Protein AF-A0A2R5F2Y5-F1 (afdb_monomer_lite)

Sequence (109 aa):
MQIQVGETWGKRQSTGSVTVYLVLKSDRRGKVTLQNLKMPTSIIETKGDKLESDGYFRVSDTPYVNLSSKRSVRTPIDKIARCPRTIDIFEGRADSEFPSIPQIQPELF

Structure (mmCIF, N/CA/C/O backbone):
data_AF-A0A2R5F2Y5-F1
#
_entry.id   AF-A0A2R5F2Y5-F1
#
loop_
_atom_site.group_PDB
_atom_site.id
_atom_site.type_symbol
_atom_site.label_atom_id
_atom_site.label_alt_id
_atom_site.label_comp_id
_atom_site.label_asym_id
_atom_site.label_entity_id
_atom_site.label_seq_id
_atom_site.pdbx_PDB_ins_code
_atom_site.Cartn_x
_atom_site.Cartn_y
_atom_site.Cartn_z
_atom_site.occupancy
_atom_site.B_iso_or_equiv
_atom_site.auth_seq_id
_atom_site.auth_comp_id
_atom_site.auth_asym_id
_atom_site.auth_atom_id
_atom_site.pdbx_PDB_model_num
ATOM 1 N N . MET A 1 1 ? -15.447 -3.959 2.195 1.00 65.00 1 MET A N 1
ATOM 2 C CA . MET A 1 1 ? -14.178 -4.580 1.738 1.00 65.00 1 MET A CA 1
ATOM 3 C C . MET A 1 1 ? -13.231 -4.658 2.936 1.00 65.00 1 MET A C 1
ATOM 5 O O . MET A 1 1 ? -13.212 -3.700 3.698 1.00 65.00 1 MET A O 1
ATOM 9 N N . GLN A 1 2 ? -12.508 -5.759 3.176 1.00 79.31 2 GLN A N 1
ATOM 10 C CA . GLN A 1 2 ? -11.602 -5.854 4.334 1.00 79.31 2 GLN A CA 1
ATOM 11 C C . GLN A 1 2 ? -10.158 -5.612 3.888 1.00 79.31 2 GLN A C 1
ATOM 13 O O . GLN A 1 2 ? -9.548 -6.496 3.306 1.00 79.31 2 GLN A O 1
ATOM 18 N N . ILE A 1 3 ? -9.651 -4.407 4.151 1.00 87.06 3 ILE A N 1
ATOM 19 C CA . ILE A 1 3 ? -8.297 -3.971 3.781 1.00 87.06 3 ILE A CA 1
ATOM 20 C C . ILE A 1 3 ? -7.331 -4.327 4.903 1.00 87.06 3 ILE A C 1
ATOM 22 O O . ILE A 1 3 ? -7.592 -4.015 6.069 1.00 87.06 3 ILE A O 1
ATOM 26 N N . GLN A 1 4 ? -6.220 -4.954 4.546 1.00 86.50 4 GLN A N 1
ATOM 27 C CA . GLN A 1 4 ? -5.170 -5.383 5.456 1.00 86.50 4 GLN A CA 1
ATOM 28 C C . GLN A 1 4 ? -3.965 -4.438 5.430 1.00 86.50 4 GLN A C 1
ATOM 30 O O . GLN A 1 4 ? -3.631 -3.809 4.425 1.00 86.50 4 GLN A O 1
ATOM 35 N N . VAL A 1 5 ? -3.281 -4.347 6.571 1.00 88.12 5 VAL A N 1
ATOM 36 C CA . VAL A 1 5 ? -1.994 -3.650 6.666 1.00 88.12 5 VAL A CA 1
ATOM 37 C C . VAL A 1 5 ? -0.964 -4.376 5.804 1.00 88.12 5 VAL A C 1
ATOM 39 O O . VAL A 1 5 ? -0.836 -5.596 5.885 1.00 88.12 5 VAL A O 1
ATOM 42 N N . GLY A 1 6 ? -0.207 -3.619 5.012 1.00 85.62 6 GLY A N 1
ATOM 43 C CA . GLY A 1 6 ? 0.787 -4.151 4.081 1.00 85.62 6 GLY A CA 1
ATOM 44 C C . GLY A 1 6 ? 0.291 -4.323 2.644 1.00 85.62 6 GLY A C 1
ATOM 45 O O . GLY A 1 6 ? 1.119 -4.554 1.769 1.00 85.62 6 GLY A O 1
ATOM 46 N N . GLU A 1 7 ? -1.009 -4.159 2.377 1.00 89.88 7 GLU A N 1
ATOM 47 C CA . GLU A 1 7 ? -1.532 -4.107 1.007 1.00 89.88 7 GLU A CA 1
ATOM 48 C C . GLU A 1 7 ? -1.008 -2.883 0.247 1.00 89.88 7 GLU A C 1
ATOM 50 O O . GLU A 1 7 ? -0.750 -1.822 0.830 1.00 89.88 7 GLU A O 1
ATOM 55 N N . THR A 1 8 ? -0.916 -3.006 -1.079 1.00 91.81 8 THR A N 1
ATOM 56 C CA . THR A 1 8 ? -0.538 -1.889 -1.954 1.00 91.81 8 THR A CA 1
ATOM 57 C C . THR A 1 8 ? -1.679 -1.489 -2.875 1.00 91.81 8 THR A C 1
ATOM 59 O O . THR A 1 8 ? -2.333 -2.319 -3.509 1.00 91.81 8 THR A O 1
ATOM 62 N N . TRP A 1 9 ? -1.904 -0.183 -2.953 1.00 93.38 9 TRP A N 1
ATOM 63 C CA . TRP A 1 9 ? -2.990 0.444 -3.692 1.00 93.38 9 TRP A CA 1
ATOM 64 C C . TRP A 1 9 ? -2.426 1.465 -4.674 1.00 93.38 9 TRP A C 1
ATOM 66 O O . TRP A 1 9 ? -1.521 2.223 -4.348 1.00 93.38 9 TRP A O 1
ATOM 76 N N . GLY A 1 10 ? -2.948 1.492 -5.892 1.00 93.56 10 GLY A N 1
ATOM 77 C CA . GLY A 1 10 ? -2.531 2.397 -6.954 1.00 93.56 10 GLY A CA 1
ATOM 78 C C . GLY A 1 10 ? -3.595 3.449 -7.225 1.00 93.56 10 GLY A C 1
ATOM 79 O O . GLY A 1 10 ? -4.784 3.156 -7.164 1.00 93.56 10 GLY A O 1
ATOM 80 N N . LYS A 1 11 ? -3.178 4.668 -7.570 1.00 94.25 11 LYS A N 1
ATOM 81 C CA . LYS A 1 11 ? -4.051 5.690 -8.160 1.00 94.25 11 LYS A CA 1
ATOM 82 C C . LYS A 1 11 ? -3.444 6.186 -9.460 1.00 94.25 11 LYS A C 1
ATOM 84 O O . LYS A 1 11 ? -2.277 6.590 -9.493 1.00 94.25 11 LYS A O 1
ATOM 89 N N . ARG A 1 12 ? -4.228 6.147 -10.538 1.00 92.69 12 ARG A N 1
ATOM 90 C CA . ARG A 1 12 ? -3.813 6.692 -11.834 1.00 92.69 12 ARG A CA 1
ATOM 91 C C . ARG A 1 12 ? -3.885 8.217 -11.772 1.00 92.69 12 ARG A C 1
ATOM 93 O O . ARG A 1 12 ? -4.921 8.775 -11.426 1.00 92.69 12 ARG A O 1
ATOM 100 N N . GLN A 1 13 ? -2.777 8.874 -12.085 1.00 90.12 13 GLN A N 1
ATOM 101 C CA . GLN A 1 13 ? -2.703 10.326 -12.207 1.00 90.12 13 GLN A CA 1
ATOM 102 C C . GLN A 1 13 ? -3.153 10.759 -13.604 1.00 90.12 13 GLN A C 1
ATOM 104 O O . GLN A 1 13 ? -3.063 9.991 -14.565 1.00 90.12 13 GLN A O 1
ATOM 109 N N . SER A 1 14 ? -3.571 12.018 -13.739 1.00 86.00 14 SER A N 1
ATOM 110 C CA . SER A 1 14 ? -3.924 12.623 -15.034 1.00 86.00 14 SER A CA 1
ATOM 111 C C . SER A 1 14 ? -2.771 12.599 -16.045 1.00 86.00 14 SER A C 1
ATOM 113 O O . SER A 1 14 ? -3.005 12.561 -17.246 1.00 86.00 14 SER A O 1
ATOM 115 N N . THR A 1 15 ? -1.526 12.554 -15.563 1.00 85.56 15 THR A N 1
ATOM 116 C CA . THR A 1 15 ? -0.302 12.467 -16.374 1.00 85.56 15 THR A CA 1
ATOM 117 C C . THR A 1 15 ? -0.028 11.069 -16.942 1.00 85.56 15 THR A C 1
ATOM 119 O O . THR A 1 15 ? 0.999 10.859 -17.577 1.00 85.56 15 THR A O 1
ATOM 122 N N . GLY A 1 16 ? -0.893 10.084 -16.672 1.00 85.62 16 GLY A N 1
ATOM 123 C CA . GLY A 1 16 ? -0.719 8.683 -17.074 1.00 85.62 16 GLY A CA 1
ATOM 124 C C . GLY A 1 16 ? 0.178 7.859 -16.143 1.00 85.62 16 GLY A C 1
ATOM 125 O O . GLY A 1 16 ? 0.196 6.634 -16.235 1.00 85.62 16 GLY A O 1
ATOM 126 N N . SER A 1 17 ? 0.876 8.502 -15.202 1.00 88.81 17 SER A N 1
ATOM 127 C CA . SER A 1 17 ? 1.669 7.813 -14.178 1.00 88.81 17 SER A CA 1
ATOM 128 C C . SER A 1 17 ? 0.785 7.180 -13.092 1.00 88.81 17 SER A C 1
ATOM 130 O O . SER A 1 17 ? -0.302 7.672 -12.782 1.00 88.81 17 SER A O 1
ATOM 132 N N . VAL A 1 18 ? 1.246 6.080 -12.491 1.00 91.25 18 VAL A N 1
ATOM 133 C CA . VAL A 1 18 ? 0.574 5.436 -11.351 1.00 91.25 18 VAL A CA 1
ATOM 134 C C . VAL A 1 18 ? 1.329 5.791 -10.082 1.00 91.25 18 VAL A C 1
ATOM 136 O O . VAL A 1 18 ? 2.522 5.524 -9.959 1.00 91.25 18 VAL A O 1
ATOM 139 N N . THR A 1 19 ? 0.631 6.398 -9.127 1.00 92.44 19 THR A N 1
ATOM 140 C CA . THR A 1 19 ? 1.162 6.581 -7.775 1.00 92.44 19 THR A CA 1
ATOM 141 C C . THR A 1 19 ? 0.759 5.385 -6.933 1.00 92.44 19 THR A C 1
ATOM 143 O O . THR A 1 19 ? -0.424 5.053 -6.875 1.00 92.44 19 THR A O 1
ATOM 146 N N . VAL A 1 20 ? 1.734 4.741 -6.299 1.00 92.88 20 VAL A N 1
ATOM 147 C CA . VAL A 1 20 ? 1.507 3.566 -5.454 1.00 92.88 20 VAL A CA 1
ATOM 148 C C . VAL A 1 20 ? 1.566 3.971 -3.987 1.00 92.88 20 VAL A C 1
ATOM 150 O O . VAL A 1 20 ? 2.421 4.756 -3.571 1.00 92.88 20 VAL A O 1
ATOM 153 N N . TYR A 1 21 ? 0.644 3.415 -3.218 1.00 93.56 21 TYR A N 1
ATOM 154 C CA . TYR A 1 21 ? 0.452 3.645 -1.803 1.00 93.56 21 TYR A CA 1
ATOM 155 C C . TYR A 1 21 ? 0.521 2.325 -1.042 1.00 93.56 21 TYR A C 1
ATOM 157 O O . TYR A 1 21 ? 0.007 1.311 -1.506 1.00 93.56 21 TYR A O 1
ATOM 165 N N . LEU A 1 22 ? 1.120 2.352 0.142 1.00 92.56 22 LEU A N 1
ATOM 166 C CA . LEU A 1 22 ? 1.138 1.247 1.091 1.00 92.56 22 LEU A CA 1
ATOM 167 C C . LEU A 1 22 ? 0.109 1.498 2.194 1.00 92.56 22 LEU A C 1
ATOM 169 O O . LEU A 1 22 ? 0.044 2.602 2.739 1.00 92.56 22 LEU A O 1
ATOM 173 N N . VAL A 1 23 ? -0.660 0.476 2.562 1.00 92.12 23 VAL A N 1
ATOM 174 C CA . VAL A 1 23 ? -1.538 0.535 3.734 1.00 92.12 23 VAL A CA 1
ATOM 175 C C . VAL A 1 23 ? -0.695 0.374 4.997 1.00 92.12 23 VAL A C 1
ATOM 177 O O . VAL A 1 23 ? -0.231 -0.721 5.311 1.00 92.12 23 VAL A O 1
ATOM 180 N N . LEU A 1 24 ? -0.519 1.462 5.747 1.00 90.62 24 LEU A N 1
ATOM 181 C CA . LEU A 1 24 ? 0.204 1.457 7.024 1.00 90.62 24 LEU A CA 1
ATOM 182 C C . LEU A 1 24 ? -0.668 1.008 8.194 1.00 90.62 24 LEU A C 1
ATOM 184 O O . LEU A 1 24 ? -0.189 0.371 9.130 1.00 90.62 24 LEU A O 1
ATOM 188 N N . LYS A 1 25 ? -1.947 1.383 8.173 1.00 90.25 25 LYS A N 1
ATOM 189 C CA . LYS A 1 25 ? -2.884 1.101 9.258 1.00 90.25 25 LYS A CA 1
ATOM 190 C C . LYS A 1 25 ? -4.283 0.907 8.700 1.00 90.25 25 LYS A C 1
ATOM 192 O O . LYS A 1 25 ? -4.723 1.674 7.850 1.00 90.25 25 LYS A O 1
ATOM 197 N N . SER A 1 26 ? -4.986 -0.080 9.233 1.00 90.50 26 SER A N 1
ATOM 198 C CA . SER A 1 26 ? -6.404 -0.327 8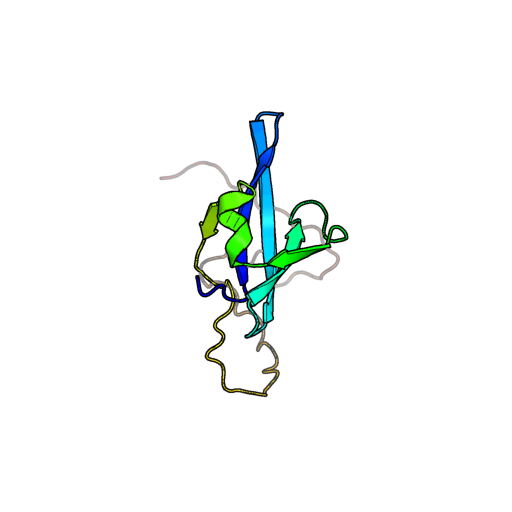.983 1.00 90.50 26 SER A CA 1
ATOM 199 C C . SER A 1 26 ? -7.123 -0.464 10.325 1.00 90.50 26 SER A C 1
ATOM 201 O O . SER A 1 26 ? -6.691 -1.231 11.187 1.00 90.50 26 SER A O 1
ATOM 203 N N . ASP A 1 27 ? -8.205 0.282 10.523 1.00 88.31 27 ASP A N 1
ATOM 204 C CA . ASP A 1 27 ? -9.062 0.184 11.706 1.00 88.31 27 ASP A CA 1
ATOM 205 C C . ASP A 1 27 ? -10.296 -0.682 11.413 1.00 88.31 27 ASP A C 1
ATOM 207 O O . ASP A 1 27 ? -10.799 -0.727 10.290 1.00 88.31 27 ASP A O 1
ATOM 211 N N . ARG A 1 28 ? -10.855 -1.308 12.452 1.00 83.50 28 ARG A N 1
ATOM 212 C CA . ARG A 1 28 ? -12.105 -2.085 12.387 1.00 83.50 28 ARG A CA 1
ATOM 213 C C . ARG A 1 28 ? -13.294 -1.248 11.916 1.00 83.50 28 ARG A C 1
ATOM 215 O O . ARG A 1 28 ? -14.255 -1.794 11.394 1.00 83.50 28 ARG A O 1
ATOM 222 N N . ARG A 1 29 ? -13.226 0.075 12.092 1.00 83.94 29 ARG A N 1
ATOM 223 C CA . ARG A 1 29 ? -14.233 1.043 11.623 1.00 83.94 29 ARG A CA 1
ATOM 224 C C . ARG A 1 29 ? -14.101 1.397 10.134 1.00 83.94 29 ARG A C 1
ATOM 226 O O . ARG A 1 29 ? -14.772 2.318 9.677 1.00 83.94 29 ARG A O 1
ATOM 233 N N . GLY A 1 30 ? -13.204 0.734 9.400 1.00 85.25 30 GLY A N 1
ATOM 234 C CA . GLY A 1 30 ? -13.005 0.948 7.966 1.00 85.25 30 GLY A CA 1
ATOM 235 C C . GLY A 1 30 ? -12.177 2.186 7.617 1.00 85.25 30 GLY A C 1
ATOM 236 O O . GLY A 1 30 ? -12.144 2.581 6.456 1.00 85.25 30 GLY A O 1
ATOM 237 N N . LYS A 1 31 ? -11.506 2.824 8.586 1.00 91.75 31 LYS A N 1
ATOM 238 C CA . LYS A 1 31 ? -10.503 3.864 8.301 1.00 91.75 31 LYS A CA 1
ATOM 239 C C . LYS A 1 31 ? -9.180 3.213 7.914 1.00 91.75 31 LYS A C 1
ATOM 241 O O . LYS A 1 31 ? -8.746 2.273 8.579 1.00 91.75 31 LYS A O 1
ATOM 246 N N . VAL A 1 32 ? -8.536 3.738 6.883 1.00 93.56 32 VAL A N 1
ATOM 247 C CA . VAL A 1 32 ? -7.247 3.263 6.383 1.00 93.56 32 VAL A CA 1
ATOM 248 C C . VAL A 1 32 ? -6.285 4.426 6.191 1.00 93.56 32 VAL A C 1
ATOM 250 O O . VAL A 1 32 ? -6.676 5.514 5.767 1.00 93.56 32 VAL A O 1
ATOM 253 N N . THR A 1 33 ? -5.022 4.182 6.512 1.00 94.06 33 THR A N 1
ATOM 254 C CA . THR A 1 33 ? -3.927 5.135 6.350 1.00 94.06 33 THR A CA 1
ATOM 255 C C . THR A 1 33 ? -3.022 4.646 5.229 1.00 94.06 33 THR A C 1
ATOM 257 O O . THR A 1 33 ? -2.424 3.574 5.331 1.00 94.06 33 THR A O 1
ATOM 260 N N . LEU A 1 34 ? -2.931 5.442 4.169 1.00 93.81 34 LEU A N 1
ATOM 261 C CA . LEU A 1 34 ? -2.124 5.191 2.985 1.00 93.81 34 LEU A CA 1
ATOM 262 C C . LEU A 1 34 ? -0.859 6.046 3.013 1.00 93.81 34 LEU A C 1
ATOM 264 O O . LEU A 1 34 ? -0.933 7.248 3.251 1.00 93.81 34 LEU A O 1
ATOM 268 N N . GLN A 1 35 ? 0.287 5.450 2.708 1.00 93.38 35 GLN A N 1
ATOM 269 C CA . GLN A 1 35 ? 1.554 6.158 2.539 1.00 93.38 35 GLN A CA 1
ATOM 270 C C . GLN A 1 35 ? 2.020 6.059 1.095 1.00 93.38 35 GLN A C 1
ATOM 272 O O . GLN A 1 35 ? 2.100 4.964 0.547 1.00 93.38 35 GLN A O 1
ATOM 277 N N . ASN A 1 36 ? 2.360 7.188 0.481 1.00 92.50 36 ASN A N 1
ATOM 278 C CA . ASN A 1 36 ? 2.917 7.202 -0.868 1.00 92.50 36 ASN A CA 1
ATOM 279 C C . ASN A 1 36 ? 4.329 6.585 -0.881 1.00 92.50 36 ASN A C 1
ATOM 281 O O . ASN A 1 36 ? 5.208 7.035 -0.148 1.00 92.50 36 ASN A O 1
ATOM 285 N N . LEU A 1 37 ? 4.568 5.599 -1.753 1.00 89.38 37 LEU A N 1
ATOM 286 C CA . LEU A 1 37 ? 5.870 4.927 -1.862 1.00 89.38 37 LEU A CA 1
ATOM 287 C C . LEU A 1 37 ? 6.983 5.827 -2.421 1.00 89.38 37 LEU A C 1
ATOM 289 O O . LEU A 1 37 ? 8.150 5.624 -2.102 1.00 89.38 37 LEU A O 1
ATOM 293 N N . LYS A 1 38 ? 6.645 6.826 -3.244 1.00 87.75 38 LYS A N 1
ATOM 294 C CA . LYS A 1 38 ? 7.614 7.782 -3.805 1.00 87.75 38 LYS A CA 1
ATOM 295 C C . LYS A 1 38 ? 7.931 8.921 -2.834 1.00 87.75 38 LYS A C 1
ATOM 297 O O . LYS A 1 38 ? 9.015 9.491 -2.882 1.00 87.75 38 LYS A O 1
ATOM 302 N N . MET A 1 39 ? 6.976 9.273 -1.976 1.00 89.44 39 MET A N 1
ATOM 303 C CA . MET A 1 39 ? 7.066 10.395 -1.041 1.00 89.44 39 MET A CA 1
ATOM 304 C C . MET A 1 39 ? 6.579 9.950 0.341 1.00 89.44 39 MET A C 1
ATOM 306 O O . MET A 1 39 ? 5.413 10.167 0.670 1.00 89.44 39 MET A O 1
ATOM 310 N N . PRO A 1 40 ? 7.458 9.362 1.170 1.00 84.69 40 PRO A N 1
ATOM 311 C CA . PRO A 1 40 ? 7.074 8.758 2.448 1.00 84.69 40 PRO A CA 1
ATOM 312 C C . PRO A 1 40 ? 6.420 9.722 3.448 1.00 84.69 40 PRO A C 1
ATOM 314 O O . PRO A 1 40 ? 5.721 9.284 4.357 1.00 84.69 40 PRO A O 1
ATOM 317 N N . THR A 1 41 ? 6.628 11.030 3.287 1.00 87.56 41 THR A N 1
ATOM 318 C CA . THR A 1 41 ? 5.998 12.082 4.100 1.00 87.56 41 THR A CA 1
ATOM 319 C C . THR A 1 41 ? 4.534 12.332 3.732 1.00 87.56 41 THR A C 1
ATOM 321 O O . THR A 1 41 ? 3.794 12.918 4.516 1.00 87.56 41 THR A O 1
ATOM 324 N N . SER A 1 42 ? 4.094 11.886 2.552 1.00 89.94 42 SER A N 1
ATOM 325 C CA . SER A 1 42 ? 2.711 11.999 2.101 1.00 89.94 42 SER A CA 1
ATOM 326 C C . SER A 1 42 ? 1.897 10.825 2.641 1.00 89.94 42 SER A C 1
ATOM 328 O O . SER A 1 42 ? 1.910 9.719 2.090 1.00 89.94 42 SER A O 1
ATOM 330 N N . ILE A 1 43 ? 1.199 11.091 3.744 1.00 92.69 43 ILE A N 1
ATOM 331 C CA . ILE A 1 43 ? 0.300 10.160 4.422 1.00 92.69 43 ILE A CA 1
ATOM 332 C C . ILE A 1 43 ? -1.132 10.666 4.248 1.00 92.69 43 ILE A C 1
ATOM 334 O O . ILE A 1 43 ? -1.412 11.844 4.461 1.00 92.69 43 ILE A O 1
ATOM 338 N N . ILE A 1 44 ? -2.035 9.779 3.845 1.00 92.75 44 ILE A N 1
ATOM 339 C CA . ILE A 1 44 ? -3.434 10.093 3.566 1.00 92.75 44 ILE A CA 1
ATOM 340 C C . ILE A 1 44 ? -4.307 9.175 4.412 1.00 92.75 44 ILE A C 1
ATOM 342 O O . ILE A 1 44 ? -4.169 7.954 4.362 1.00 92.75 44 ILE A O 1
ATOM 346 N N . GLU A 1 45 ? -5.235 9.756 5.163 1.00 92.81 45 GLU A N 1
ATOM 347 C CA . GLU A 1 45 ? -6.263 9.005 5.879 1.00 92.81 45 GLU A CA 1
ATOM 348 C C . GLU A 1 45 ? -7.567 9.027 5.083 1.00 92.81 45 GLU A C 1
ATOM 350 O O . GLU A 1 45 ? -8.089 10.089 4.749 1.00 92.81 45 GLU A O 1
ATOM 355 N N . THR A 1 46 ? -8.112 7.851 4.779 1.00 92.31 46 THR A N 1
ATOM 356 C CA . THR A 1 46 ? -9.383 7.721 4.058 1.00 92.31 46 THR A CA 1
ATOM 357 C C . THR A 1 46 ? -10.221 6.564 4.604 1.00 92.31 46 THR A C 1
ATOM 359 O O . THR A 1 46 ? -9.822 5.857 5.531 1.00 92.31 46 THR A O 1
ATOM 362 N N . LYS A 1 47 ? -11.435 6.395 4.076 1.00 92.69 47 LYS A N 1
ATOM 363 C CA . LYS A 1 47 ? -12.285 5.233 4.350 1.00 92.69 47 LYS A CA 1
ATOM 364 C C . LYS A 1 47 ? -12.036 4.171 3.285 1.00 92.69 47 LYS A C 1
ATOM 366 O O . LYS A 1 47 ? -12.068 4.484 2.100 1.00 92.69 47 LYS A O 1
ATOM 371 N N . GLY A 1 48 ? -11.859 2.924 3.705 1.00 88.75 48 GLY A N 1
ATOM 372 C CA . GLY A 1 48 ? -11.630 1.791 2.811 1.00 88.75 48 GLY A CA 1
ATOM 373 C C . GLY A 1 48 ? -12.738 1.621 1.776 1.00 88.75 48 GLY A C 1
ATOM 374 O O . GLY A 1 48 ? -12.452 1.431 0.601 1.00 88.75 48 GLY A O 1
ATOM 375 N N . ASP A 1 49 ? -13.993 1.817 2.187 1.00 89.06 49 ASP A N 1
ATOM 376 C CA . ASP A 1 49 ? -15.159 1.704 1.299 1.00 89.06 49 ASP A CA 1
ATOM 377 C C . ASP A 1 49 ? -15.192 2.760 0.181 1.00 89.06 49 ASP A C 1
ATOM 379 O O . ASP A 1 49 ? -15.948 2.615 -0.773 1.00 89.06 49 ASP A O 1
ATOM 383 N N . LYS A 1 50 ? -14.389 3.828 0.292 1.00 90.19 50 LYS A N 1
ATOM 384 C CA . LYS A 1 50 ? -14.303 4.892 -0.716 1.00 90.19 50 LYS A CA 1
ATOM 385 C C . LYS A 1 50 ? -13.118 4.749 -1.663 1.00 90.19 50 LYS A C 1
ATOM 387 O O . LYS A 1 50 ? -13.014 5.516 -2.610 1.00 90.19 50 LYS A O 1
ATOM 392 N N . LEU A 1 51 ? -12.209 3.806 -1.432 1.00 89.81 51 LEU A N 1
ATOM 393 C CA . LEU A 1 51 ? -10.994 3.721 -2.240 1.00 89.81 51 LEU A CA 1
ATOM 394 C C . LEU A 1 51 ? -11.302 3.452 -3.710 1.00 89.81 51 LEU A C 1
ATOM 396 O O . LEU A 1 51 ? -10.835 4.194 -4.571 1.00 89.81 51 LEU A O 1
ATOM 400 N N . GLU A 1 52 ? -12.133 2.453 -3.993 1.00 90.38 52 GLU A N 1
ATOM 401 C CA . GLU A 1 52 ? -12.520 2.132 -5.368 1.00 90.38 52 GLU A CA 1
ATOM 402 C C . GLU A 1 52 ? -13.307 3.278 -6.017 1.00 90.38 52 GLU A C 1
ATOM 404 O O . GLU A 1 52 ? -13.036 3.639 -7.162 1.00 90.38 52 GLU A O 1
ATOM 409 N N . SER A 1 53 ? -14.215 3.924 -5.270 1.00 90.12 53 SER A N 1
ATOM 410 C CA . SER A 1 53 ? -14.971 5.079 -5.776 1.00 90.12 53 SER A CA 1
ATOM 411 C C . SER A 1 53 ? -14.087 6.298 -6.048 1.00 90.12 53 SER A C 1
ATOM 413 O O . SER A 1 53 ? -14.346 7.050 -6.982 1.00 90.12 53 SER A O 1
ATOM 415 N N . ASP A 1 54 ? -13.020 6.478 -5.268 1.00 89.69 54 ASP A N 1
ATOM 416 C CA . ASP A 1 54 ? -12.053 7.571 -5.413 1.00 89.69 54 ASP A CA 1
ATOM 417 C C . ASP A 1 54 ? -10.985 7.272 -6.490 1.00 89.69 54 ASP A C 1
ATOM 419 O O . ASP A 1 54 ? -10.010 8.027 -6.640 1.00 89.69 54 ASP A O 1
ATOM 423 N N . GLY A 1 55 ? -11.156 6.173 -7.237 1.00 90.88 55 GLY A N 1
ATOM 424 C CA . GLY A 1 55 ? -10.299 5.759 -8.347 1.00 90.88 55 GLY A CA 1
ATOM 425 C C . GLY A 1 55 ? -9.003 5.067 -7.921 1.00 90.88 55 GLY A C 1
ATOM 426 O O . GLY A 1 55 ? -8.061 4.995 -8.716 1.00 90.88 55 GLY A O 1
ATOM 427 N N . TYR A 1 56 ? -8.922 4.592 -6.676 1.00 93.44 56 TYR A N 1
ATOM 428 C CA . TYR A 1 56 ? -7.847 3.703 -6.256 1.00 93.44 56 TYR A CA 1
ATOM 429 C C . TYR A 1 56 ? -8.159 2.270 -6.686 1.00 93.44 56 TYR A C 1
ATOM 431 O O . TYR A 1 56 ? -9.300 1.822 -6.633 1.00 93.44 56 TYR A O 1
ATOM 439 N N . PHE A 1 57 ? -7.129 1.531 -7.078 1.00 92.75 57 PHE A N 1
ATOM 440 C CA . PHE A 1 57 ? -7.230 0.120 -7.425 1.00 92.75 57 PHE A CA 1
ATOM 441 C C . PHE A 1 57 ? -6.200 -0.686 -6.643 1.00 92.75 57 PHE A C 1
ATOM 443 O O . PHE A 1 57 ? -5.087 -0.222 -6.383 1.00 92.75 57 PHE A O 1
ATOM 450 N N . ARG A 1 58 ? -6.565 -1.904 -6.258 1.00 91.69 58 ARG A N 1
ATOM 451 C CA . ARG A 1 58 ? -5.680 -2.795 -5.511 1.00 91.69 58 ARG A CA 1
ATOM 452 C C . ARG A 1 58 ? -4.591 -3.341 -6.436 1.00 91.69 58 ARG A C 1
ATOM 454 O O . ARG A 1 58 ? -4.901 -3.898 -7.486 1.00 91.69 58 ARG A O 1
ATOM 461 N N . VAL A 1 59 ? -3.326 -3.158 -6.060 1.00 88.75 59 VAL A N 1
ATOM 462 C CA . VAL A 1 59 ? -2.157 -3.599 -6.846 1.00 88.75 59 VAL A CA 1
ATOM 463 C C . VAL A 1 59 ? -1.665 -4.956 -6.358 1.00 88.75 59 VAL A C 1
ATOM 465 O O . VAL A 1 59 ? -1.403 -5.837 -7.170 1.00 88.75 59 VAL A O 1
ATOM 468 N N . SER A 1 60 ? -1.572 -5.143 -5.040 1.00 84.44 60 SER A N 1
ATOM 469 C CA . SER A 1 60 ? -1.231 -6.433 -4.445 1.00 84.44 60 SER A CA 1
ATOM 470 C C . SER A 1 60 ? -1.933 -6.640 -3.110 1.00 84.44 60 SER A C 1
ATOM 472 O O . SER A 1 60 ? -1.974 -5.730 -2.278 1.00 84.44 60 SER A O 1
ATOM 474 N N . ASP A 1 61 ? -2.418 -7.867 -2.927 1.00 75.44 61 ASP A N 1
ATOM 475 C CA . ASP A 1 61 ? -2.965 -8.400 -1.677 1.00 75.44 61 ASP A CA 1
ATOM 476 C C . ASP A 1 61 ? -1.895 -8.896 -0.711 1.00 75.44 61 ASP A C 1
ATOM 478 O O . ASP A 1 61 ? -2.201 -9.189 0.440 1.00 75.44 61 ASP A O 1
ATOM 482 N N . THR A 1 62 ? -0.652 -9.070 -1.164 1.00 65.31 62 THR A N 1
ATOM 483 C CA . THR A 1 62 ? 0.368 -9.707 -0.334 1.00 65.31 62 THR A CA 1
ATOM 484 C C . THR A 1 62 ? 0.948 -8.718 0.676 1.00 65.31 62 THR A C 1
ATOM 486 O O . THR A 1 62 ? 1.667 -7.796 0.281 1.00 65.31 62 THR A O 1
ATOM 489 N N . PRO A 1 63 ? 0.730 -8.915 1.992 1.00 55.66 63 PRO A N 1
ATOM 490 C CA . PRO A 1 63 ? 1.562 -8.255 2.978 1.00 55.66 63 PRO A CA 1
ATOM 491 C C . PRO A 1 63 ? 2.985 -8.795 2.80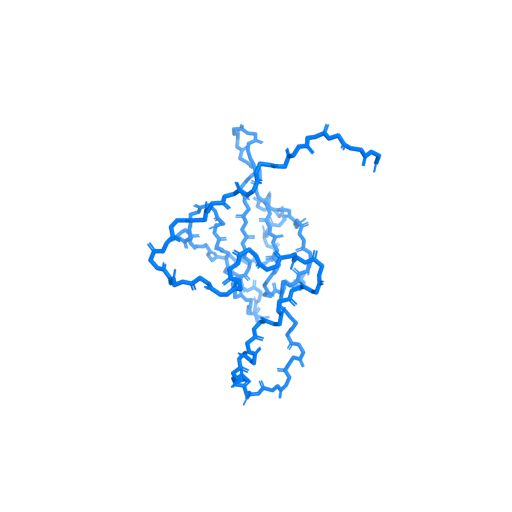9 1.00 55.66 63 PRO A C 1
ATOM 493 O O . PRO A 1 63 ? 3.225 -9.997 2.905 1.00 55.66 63 PRO A O 1
ATOM 496 N N . TYR A 1 64 ? 3.955 -7.909 2.582 1.00 51.25 64 TYR A N 1
ATOM 497 C CA . TYR A 1 64 ? 5.379 -8.272 2.477 1.00 51.25 64 TYR A CA 1
ATOM 498 C C . TYR A 1 64 ? 5.947 -8.909 3.766 1.00 51.25 64 TYR A C 1
ATOM 500 O O . TYR A 1 64 ? 7.096 -9.344 3.797 1.00 51.25 64 TYR A O 1
ATOM 508 N N . VAL A 1 65 ? 5.158 -8.951 4.846 1.00 49.50 65 VAL A N 1
ATOM 509 C CA . VAL A 1 65 ? 5.549 -9.413 6.178 1.00 49.50 65 VAL A CA 1
ATOM 510 C C . VAL A 1 65 ? 4.556 -10.463 6.666 1.00 49.50 65 VAL A C 1
ATOM 512 O O . VAL A 1 65 ? 3.351 -10.229 6.721 1.00 49.50 65 VAL A O 1
ATOM 515 N N . ASN A 1 66 ? 5.070 -11.627 7.062 1.00 52.03 66 ASN A N 1
ATOM 516 C CA . ASN A 1 66 ? 4.276 -12.703 7.640 1.00 52.03 66 ASN A CA 1
ATOM 517 C C . ASN A 1 66 ? 3.764 -12.296 9.039 1.00 52.03 66 ASN A C 1
ATOM 519 O O . ASN A 1 66 ? 4.477 -12.404 10.037 1.00 52.03 66 ASN A O 1
ATOM 523 N N . LEU A 1 67 ? 2.516 -11.821 9.115 1.00 54.84 67 LEU A N 1
ATOM 524 C CA . LEU A 1 67 ? 1.867 -11.368 10.356 1.00 54.84 67 LEU A CA 1
ATOM 525 C C . LEU A 1 67 ? 1.489 -12.519 11.314 1.00 54.84 67 LEU A C 1
ATOM 527 O O . LEU A 1 67 ? 1.004 -12.262 12.414 1.00 54.84 67 LEU A O 1
ATOM 531 N N . SER A 1 68 ? 1.720 -13.786 10.940 1.00 55.44 68 SER A N 1
ATOM 532 C CA . SER A 1 68 ? 1.452 -14.956 11.801 1.00 55.44 68 SER A CA 1
ATOM 533 C C . SER A 1 68 ? 2.525 -15.212 12.871 1.00 55.44 68 SER A C 1
ATOM 535 O O . SER A 1 68 ? 2.383 -16.121 13.693 1.00 55.44 68 SER A O 1
ATOM 537 N N . SER A 1 69 ? 3.597 -14.413 12.894 1.00 49.56 69 SER A N 1
ATOM 538 C CA . SER A 1 69 ? 4.675 -14.534 13.875 1.00 49.56 69 SER A CA 1
ATOM 539 C C . SER A 1 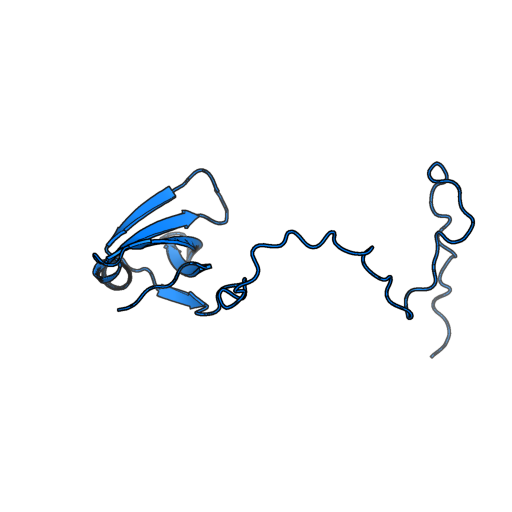69 ? 4.187 -14.192 15.291 1.00 49.56 69 SER A C 1
ATOM 541 O O . SER A 1 69 ? 4.212 -13.048 15.736 1.00 49.56 69 SER A O 1
ATOM 543 N N . LYS A 1 70 ? 3.785 -15.218 16.047 1.00 52.12 70 LYS A N 1
ATOM 544 C CA . LYS A 1 70 ? 3.527 -15.156 17.498 1.00 52.12 70 LYS A CA 1
ATOM 545 C C . LYS A 1 70 ? 4.814 -15.086 18.341 1.00 52.12 70 LYS A C 1
ATOM 547 O O . LYS A 1 70 ? 4.788 -15.448 19.515 1.00 52.12 70 LYS A O 1
ATOM 552 N N . ARG A 1 71 ? 5.963 -14.683 17.783 1.00 47.41 71 ARG A N 1
ATOM 553 C CA . ARG A 1 71 ? 7.217 -14.579 18.548 1.00 47.41 71 ARG A CA 1
ATOM 554 C C . ARG A 1 71 ? 7.587 -13.125 18.798 1.00 47.41 71 ARG A C 1
ATOM 556 O O . ARG A 1 71 ? 8.153 -12.449 17.949 1.00 47.41 71 ARG A O 1
ATOM 563 N N . SER A 1 72 ? 7.348 -12.697 20.034 1.00 49.97 72 SER A N 1
ATOM 564 C CA . SER A 1 72 ? 8.029 -11.572 20.679 1.00 49.97 72 SER A CA 1
ATOM 565 C C . SER A 1 72 ? 9.489 -11.945 20.983 1.0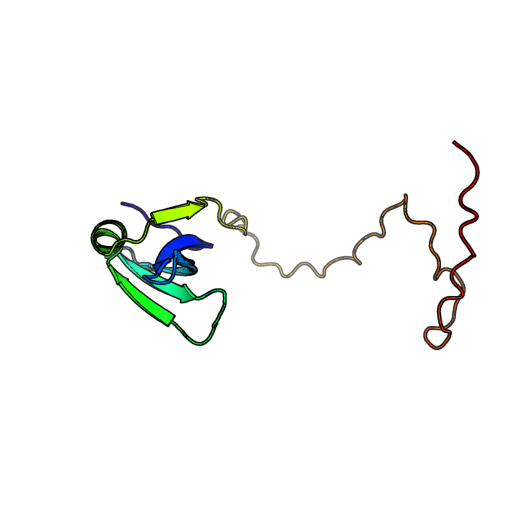0 49.97 72 SER A C 1
ATOM 567 O O . SER A 1 72 ? 9.894 -12.031 22.139 1.00 49.97 72 SER A O 1
ATOM 569 N N . VAL A 1 73 ? 10.290 -12.227 19.959 1.00 53.50 73 VAL A N 1
ATOM 570 C CA . VAL A 1 73 ? 11.738 -12.383 20.125 1.00 53.50 73 VAL A CA 1
ATOM 571 C C . VAL A 1 73 ? 12.401 -11.679 18.954 1.00 53.50 73 VAL A C 1
ATOM 573 O O . VAL A 1 73 ? 12.262 -12.110 17.812 1.00 53.50 73 VAL A O 1
ATOM 576 N N . ARG A 1 74 ? 13.133 -10.594 19.236 1.00 57.66 74 ARG A N 1
ATOM 577 C CA . ARG A 1 74 ? 14.208 -10.143 18.350 1.00 57.66 74 ARG A CA 1
ATOM 578 C C . ARG A 1 74 ? 15.245 -11.257 18.360 1.00 57.66 74 ARG A C 1
ATOM 580 O O . ARG A 1 74 ? 16.115 -11.273 19.224 1.00 57.66 74 ARG A O 1
ATOM 587 N N . THR A 1 75 ? 15.108 -12.230 17.467 1.00 55.53 75 THR A N 1
ATOM 588 C CA . THR A 1 75 ? 16.211 -13.142 17.197 1.00 55.53 75 THR A CA 1
ATOM 589 C C . THR A 1 75 ? 17.330 -12.274 16.638 1.00 55.53 75 THR A C 1
ATOM 591 O O . THR A 1 75 ? 17.085 -11.591 15.635 1.00 55.53 75 THR A O 1
ATOM 594 N N . PRO A 1 76 ? 18.513 -12.218 17.278 1.00 52.69 76 PRO A N 1
ATOM 595 C CA . PRO A 1 76 ? 19.674 -11.685 16.592 1.00 52.69 76 PRO A CA 1
ATOM 596 C C . PRO A 1 76 ? 19.752 -12.456 15.281 1.00 52.69 76 PRO A C 1
ATOM 598 O O . PRO A 1 76 ? 19.594 -13.677 15.265 1.00 52.69 76 PRO A O 1
ATOM 601 N N . ILE A 1 77 ? 19.840 -11.725 14.175 1.00 57.38 77 ILE A N 1
ATOM 602 C CA . ILE A 1 77 ? 20.095 -12.331 12.880 1.00 57.38 77 ILE A CA 1
ATOM 603 C C . ILE A 1 77 ? 21.457 -12.994 13.056 1.00 57.38 77 ILE A C 1
ATOM 605 O O . ILE A 1 77 ? 22.481 -12.311 13.017 1.00 57.38 77 ILE A O 1
ATOM 609 N N . ASP A 1 78 ? 21.463 -14.295 13.353 1.00 57.91 78 ASP A N 1
ATOM 610 C CA . ASP A 1 78 ? 22.661 -15.104 13.226 1.00 57.91 78 ASP A CA 1
ATOM 611 C C . ASP A 1 78 ? 23.149 -14.844 11.810 1.00 57.91 78 ASP A C 1
ATOM 613 O O . ASP A 1 78 ? 22.377 -14.949 10.853 1.00 57.91 78 ASP A O 1
ATOM 617 N N . LYS A 1 79 ? 24.376 -14.319 11.753 1.00 56.56 79 LYS A N 1
ATOM 618 C CA . LYS A 1 79 ? 25.042 -13.714 10.598 1.00 56.56 79 LYS A CA 1
ATOM 619 C C . LYS A 1 79 ? 24.474 -14.274 9.301 1.00 56.56 79 LYS A C 1
ATOM 621 O O . LYS A 1 79 ? 24.554 -15.482 9.101 1.00 56.56 79 LYS A O 1
ATOM 626 N N . ILE A 1 80 ? 23.914 -13.399 8.458 1.00 61.28 80 ILE A N 1
ATOM 627 C CA . ILE A 1 80 ? 23.419 -13.735 7.115 1.00 61.28 80 ILE A CA 1
ATOM 628 C C . ILE A 1 80 ? 24.406 -14.726 6.492 1.00 61.28 80 ILE A C 1
ATOM 630 O O . ILE A 1 80 ? 25.539 -14.355 6.173 1.00 61.28 80 ILE A O 1
ATOM 634 N N . ALA A 1 81 ? 24.010 -15.998 6.421 1.00 61.72 81 ALA A N 1
ATOM 635 C CA . ALA A 1 81 ? 24.887 -17.047 5.938 1.00 61.72 81 ALA A CA 1
ATOM 636 C C . ALA A 1 81 ? 25.156 -16.757 4.460 1.00 61.72 81 ALA A C 1
ATOM 638 O O . ALA A 1 81 ? 24.220 -16.622 3.666 1.00 61.72 81 ALA A O 1
ATOM 639 N N . ARG A 1 82 ? 26.433 -16.571 4.107 1.00 61.31 82 ARG A N 1
ATOM 640 C CA . ARG A 1 82 ? 26.832 -16.252 2.732 1.00 61.31 82 ARG A CA 1
ATOM 641 C C . ARG A 1 82 ? 26.397 -17.390 1.809 1.00 61.31 82 ARG A C 1
ATOM 643 O O . ARG A 1 82 ? 26.473 -18.563 2.173 1.00 61.31 82 ARG A O 1
ATOM 650 N N . CYS A 1 83 ? 25.918 -17.035 0.618 1.00 54.06 83 CYS A N 1
ATOM 651 C CA . CYS A 1 83 ? 25.542 -18.019 -0.390 1.00 54.06 83 CYS A CA 1
ATOM 652 C C . CYS A 1 83 ? 26.765 -18.887 -0.743 1.00 54.06 83 CYS A C 1
ATOM 654 O O . CYS A 1 83 ? 27.772 -18.333 -1.178 1.00 54.06 83 CYS A O 1
ATOM 656 N N . PRO A 1 84 ? 26.681 -20.228 -0.658 1.00 62.16 84 PRO A N 1
ATOM 657 C CA . PRO A 1 84 ? 27.814 -21.136 -0.899 1.00 62.16 84 PRO A CA 1
ATOM 658 C C . PRO A 1 84 ? 28.297 -21.164 -2.359 1.00 62.16 84 PRO A C 1
ATOM 660 O O . PRO A 1 84 ? 29.230 -21.883 -2.695 1.00 62.16 84 PRO A O 1
ATOM 663 N N . ARG A 1 85 ? 27.634 -20.415 -3.246 1.00 55.94 85 ARG A N 1
ATOM 664 C CA . ARG A 1 85 ? 27.918 -20.347 -4.683 1.00 55.94 85 ARG A CA 1
ATOM 665 C C . ARG A 1 85 ? 28.592 -19.037 -5.100 1.00 55.94 85 ARG A C 1
ATOM 667 O O . ARG A 1 85 ? 28.921 -18.878 -6.270 1.00 55.94 85 ARG A O 1
ATOM 674 N N . THR A 1 86 ? 28.790 -18.113 -4.161 1.00 57.56 86 THR A N 1
ATOM 675 C CA . THR A 1 86 ? 29.570 -16.896 -4.378 1.00 57.56 86 THR A CA 1
ATOM 676 C C . THR A 1 86 ? 30.995 -17.193 -3.930 1.00 57.56 86 THR A C 1
ATOM 678 O O . THR A 1 86 ? 31.227 -17.371 -2.739 1.00 57.56 86 THR A O 1
ATOM 681 N N . ILE A 1 87 ? 31.937 -17.288 -4.874 1.00 61.84 87 ILE A N 1
ATOM 682 C CA . ILE A 1 87 ? 33.372 -17.338 -4.555 1.00 61.84 87 ILE A CA 1
ATOM 683 C C . ILE A 1 87 ? 33.687 -16.103 -3.709 1.00 61.84 87 ILE A C 1
ATOM 685 O O . ILE A 1 87 ? 33.374 -14.979 -4.109 1.00 61.84 87 ILE A O 1
ATOM 689 N N . ASP A 1 88 ? 34.225 -16.320 -2.513 1.00 57.91 88 ASP A N 1
ATOM 690 C CA . ASP A 1 88 ? 34.400 -15.275 -1.513 1.00 57.91 88 ASP A CA 1
ATOM 691 C C . ASP A 1 88 ? 35.590 -14.389 -1.904 1.00 57.91 88 ASP A C 1
ATOM 693 O O . ASP A 1 88 ? 36.740 -14.640 -1.559 1.00 57.91 88 ASP A O 1
ATOM 697 N N . ILE A 1 89 ? 35.312 -13.338 -2.682 1.00 58.62 89 ILE A N 1
ATOM 698 C CA . ILE A 1 89 ? 36.317 -12.375 -3.176 1.00 58.62 89 ILE A CA 1
ATOM 699 C C . ILE A 1 89 ? 37.039 -11.670 -2.005 1.00 58.62 89 ILE A C 1
ATOM 701 O O . ILE A 1 89 ? 38.102 -11.073 -2.188 1.00 58.62 89 ILE A O 1
ATOM 705 N N . PHE A 1 90 ? 36.461 -11.741 -0.802 1.00 53.12 90 PHE A N 1
ATOM 706 C CA . PHE A 1 90 ? 36.927 -11.082 0.412 1.00 53.12 90 PHE A CA 1
ATOM 707 C C . PHE A 1 90 ? 37.588 -12.034 1.419 1.00 53.12 90 PHE A C 1
ATOM 709 O O . PHE A 1 90 ? 38.046 -11.570 2.464 1.00 53.12 90 PHE A O 1
ATOM 716 N N . GLU A 1 91 ? 37.660 -13.342 1.150 1.00 61.19 91 GLU A N 1
ATOM 717 C CA . GLU A 1 91 ? 38.332 -14.277 2.056 1.00 61.19 91 GLU A CA 1
ATOM 718 C C . GLU A 1 91 ? 39.843 -13.984 2.084 1.00 61.19 91 GLU A C 1
ATOM 720 O O . GLU A 1 91 ? 40.540 -14.088 1.076 1.00 61.19 91 GLU A O 1
ATOM 725 N N . GLY A 1 92 ? 40.343 -13.544 3.244 1.00 58.69 92 GLY A N 1
ATOM 726 C CA . GLY A 1 92 ? 41.755 -13.209 3.458 1.00 58.69 92 GLY A CA 1
ATOM 727 C C . GLY A 1 92 ? 42.155 -11.750 3.203 1.00 58.69 92 GLY A C 1
ATOM 728 O O . GLY A 1 92 ? 43.345 -11.451 3.281 1.00 58.69 92 GLY A O 1
ATOM 729 N N . ARG A 1 93 ? 41.212 -10.834 2.930 1.00 60.78 93 ARG A N 1
ATOM 730 C CA . ARG A 1 93 ? 41.517 -9.407 2.698 1.00 60.78 93 ARG A CA 1
ATOM 731 C C . ARG A 1 93 ? 41.248 -8.544 3.931 1.00 60.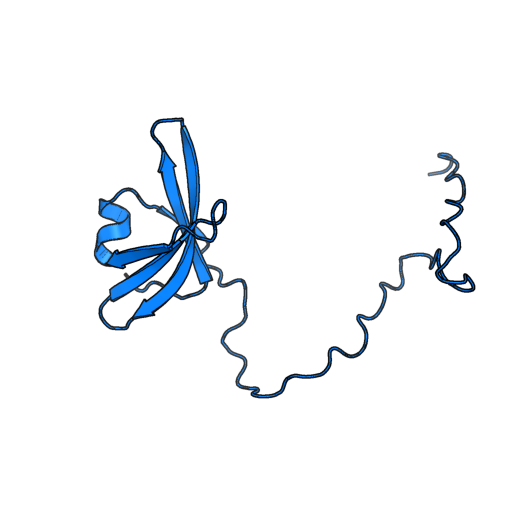78 93 ARG A C 1
ATOM 733 O O . ARG A 1 93 ? 40.289 -8.779 4.661 1.00 60.78 93 ARG A O 1
ATOM 740 N N . ALA A 1 94 ? 42.078 -7.524 4.146 1.00 62.88 94 ALA A N 1
ATOM 741 C CA . ALA A 1 94 ? 41.789 -6.466 5.110 1.00 62.88 94 ALA A CA 1
ATOM 742 C C . ALA A 1 94 ? 40.704 -5.527 4.550 1.00 62.88 94 ALA A C 1
ATOM 744 O O . ALA A 1 94 ? 40.715 -5.218 3.359 1.00 62.88 94 ALA A O 1
ATOM 745 N N . ASP A 1 95 ? 39.807 -5.026 5.406 1.00 61.03 95 ASP A N 1
ATOM 746 C CA . ASP A 1 95 ? 38.654 -4.186 5.020 1.00 61.03 95 ASP A CA 1
ATOM 747 C C . ASP A 1 95 ? 39.027 -2.901 4.243 1.00 61.03 95 ASP A C 1
ATOM 749 O O . ASP A 1 95 ? 38.172 -2.284 3.609 1.00 61.03 95 ASP A O 1
ATOM 753 N N . SER A 1 96 ? 40.299 -2.492 4.284 1.00 66.75 96 SER A N 1
ATOM 754 C CA . SER A 1 96 ? 40.816 -1.276 3.641 1.00 66.75 96 SER A CA 1
ATOM 755 C C . SER A 1 96 ? 41.318 -1.477 2.207 1.00 66.75 96 SER A C 1
ATOM 757 O O . SER A 1 96 ? 41.716 -0.504 1.565 1.00 66.75 96 SER A O 1
ATOM 759 N N . GLU A 1 97 ? 41.356 -2.707 1.694 1.00 62.44 97 GLU A N 1
ATOM 760 C CA . GLU A 1 97 ? 41.847 -2.976 0.342 1.00 62.44 97 GLU A CA 1
ATOM 761 C C . GLU A 1 97 ? 40.708 -2.947 -0.680 1.00 62.44 97 GLU A C 1
ATOM 763 O O . GLU A 1 97 ? 39.685 -3.618 -0.530 1.00 62.44 97 GLU A O 1
ATOM 768 N N . PHE A 1 98 ? 40.892 -2.190 -1.766 1.00 57.34 98 PHE A N 1
ATOM 769 C CA . PHE A 1 98 ? 39.960 -2.238 -2.890 1.00 57.34 98 PHE A CA 1
ATOM 770 C C . PHE A 1 98 ? 39.935 -3.653 -3.488 1.00 57.34 98 PHE A C 1
ATOM 772 O O . PHE A 1 98 ? 40.996 -4.264 -3.663 1.00 57.34 98 PHE A O 1
ATOM 779 N N . PRO A 1 99 ? 38.750 -4.185 -3.842 1.00 56.25 99 PRO A N 1
ATOM 780 C CA . PRO A 1 99 ? 38.661 -5.486 -4.476 1.00 56.25 99 PRO A CA 1
ATOM 781 C C . PRO A 1 99 ? 39.399 -5.431 -5.814 1.00 56.25 99 PRO A C 1
ATOM 783 O O . PRO A 1 99 ? 38.975 -4.760 -6.755 1.00 56.25 99 PRO A O 1
ATOM 786 N N . SER A 1 100 ? 40.507 -6.161 -5.910 1.00 59.59 100 SER A N 1
ATOM 787 C CA . SER A 1 100 ? 41.086 -6.524 -7.196 1.00 59.59 100 SER A CA 1
ATOM 788 C C . SER A 1 100 ? 40.139 -7.539 -7.809 1.00 59.59 100 SER A C 1
ATOM 790 O O . SER A 1 100 ? 40.191 -8.726 -7.495 1.00 59.59 100 SER A O 1
ATOM 792 N N . ILE A 1 101 ? 39.205 -7.026 -8.609 1.00 59.38 101 ILE A N 1
ATOM 793 C CA . ILE A 1 101 ? 38.315 -7.822 -9.442 1.00 59.38 101 ILE A CA 1
ATOM 794 C C . ILE A 1 101 ? 39.236 -8.706 -10.292 1.00 59.38 101 ILE A C 1
ATOM 796 O O . ILE A 1 101 ? 39.998 -8.156 -11.096 1.00 59.38 101 ILE A O 1
ATOM 800 N N . PRO A 1 102 ? 39.245 -10.040 -10.113 1.00 55.22 102 PRO A N 1
ATOM 801 C CA . PRO A 1 102 ? 39.953 -10.897 -11.047 1.00 55.22 102 PRO A CA 1
ATOM 802 C C . PRO A 1 102 ? 39.317 -10.643 -12.411 1.00 55.22 102 PRO A C 1
ATOM 804 O O . PRO A 1 102 ? 38.094 -10.710 -12.532 1.00 55.22 102 PRO A O 1
ATOM 807 N N . GLN A 1 103 ? 40.121 -10.256 -13.405 1.00 55.38 103 GLN A N 1
ATOM 808 C CA . GLN A 1 103 ? 39.644 -10.093 -14.775 1.00 55.38 103 GLN A CA 1
ATOM 809 C C . GLN A 1 103 ? 38.958 -11.400 -15.175 1.00 55.38 103 GLN A C 1
ATOM 811 O O . GLN A 1 103 ? 39.623 -12.408 -15.404 1.00 55.38 103 GLN A O 1
ATOM 816 N N . ILE A 1 104 ? 37.625 -11.394 -15.192 1.00 55.12 104 ILE A N 1
ATOM 817 C CA . ILE A 1 104 ? 36.826 -12.502 -15.695 1.00 55.12 104 ILE A CA 1
ATOM 818 C C . ILE A 1 104 ? 37.145 -12.537 -17.185 1.00 55.12 104 ILE A C 1
ATOM 820 O O . ILE A 1 104 ? 36.662 -11.696 -17.942 1.00 55.12 104 ILE A O 1
ATOM 824 N N . GLN A 1 105 ? 38.038 -13.438 -17.591 1.00 55.53 105 GLN A N 1
ATOM 825 C CA . GLN A 1 105 ? 38.226 -13.726 -19.003 1.00 55.53 105 GLN A CA 1
ATOM 826 C C . GLN A 1 105 ? 36.895 -14.286 -19.513 1.00 55.53 105 GLN A C 1
ATOM 828 O O . GLN A 1 105 ? 36.411 -15.275 -18.957 1.00 55.53 105 GLN A O 1
ATOM 833 N N . PRO A 1 106 ? 36.259 -13.656 -20.513 1.00 56.78 106 PRO A N 1
ATOM 834 C CA . PRO A 1 106 ? 34.992 -14.131 -21.033 1.00 56.78 106 PRO A CA 1
ATOM 835 C C . PRO A 1 106 ? 35.261 -15.246 -22.043 1.00 56.78 106 PRO A C 1
ATOM 837 O O . PRO A 1 106 ? 35.006 -15.062 -23.217 1.00 56.78 106 PRO A O 1
ATOM 840 N N . GLU A 1 107 ? 35.822 -16.376 -21.621 1.00 50.16 107 GLU A N 1
ATOM 841 C CA . GLU A 1 107 ? 36.052 -17.519 -22.510 1.00 50.16 107 GLU A CA 1
ATOM 842 C C . GLU A 1 107 ? 36.055 -18.819 -21.693 1.00 50.16 107 GLU A C 1
ATOM 844 O O . GLU A 1 107 ? 37.078 -19.194 -21.125 1.00 50.16 107 GLU A O 1
ATOM 849 N N . LEU A 1 108 ? 34.889 -19.466 -21.583 1.00 46.53 108 LEU A N 1
ATOM 850 C CA . LEU A 1 108 ? 34.638 -20.872 -21.951 1.00 46.53 108 LEU A CA 1
ATOM 851 C C . LEU A 1 108 ? 33.301 -21.362 -21.347 1.00 46.53 108 LEU A C 1
ATOM 853 O O . LEU A 1 108 ? 33.221 -21.599 -20.144 1.00 46.53 108 LEU A O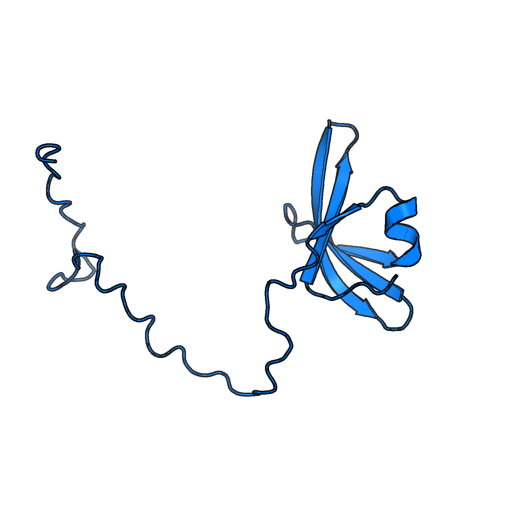 1
ATOM 857 N N . PHE A 1 109 ? 32.335 -21.580 -22.251 1.00 50.81 109 PHE A N 1
ATOM 858 C CA . PHE A 1 109 ? 31.130 -22.434 -22.180 1.00 50.81 109 PHE A CA 1
ATOM 859 C C . PHE A 1 109 ? 30.055 -22.160 -21.115 1.00 50.81 109 PHE A C 1
ATOM 861 O O . PHE A 1 109 ? 30.252 -22.475 -19.922 1.00 50.81 109 PHE A O 1
#

Foldseek 3Di:
DDDDFQWKKWAQDPVRDIWIWGFHDADPQQWTWTATPVHRVDIDIDGNVCCVVVRMDTPDPDRPDDPPPPDPDPPPPPPPPDDPPDPCLCVPDDPPDDRPPDPPPPDDD

Secondary structure (DSSP, 8-state):
--PPTT-EEEEE-TTSPEEEEEEEEE-TTSEEEEEESS-TT-EEEEEGGGTTTTTEEEEE---SS-TT------------PPPTTS--TTTT--TTS------------

Radius of gyration: 22.48 Å; chains: 1; bounding box: 57×35×43 Å

pLDDT: mean 74.85, std 16.95, range [46.53, 94.25]

Organism: NCBI:txid1825523